Protein AF-A0AAU8U9F0-F1 (afdb_monomer)

Radius of gyration: 18.2 Å; Cα contacts (8 Å, |Δi|>4): 116; chains: 1; bounding box: 50×21×52 Å

Solvent-accessible surface area (backbone atoms only — not comparable to full-atom values): 6348 Å² total; per-residue (Å²): 111,64,64,33,75,39,89,83,61,68,48,74,46,78,51,102,87,51,78,47,81,43,76,70,65,71,43,34,66,59,47,45,33,52,26,40,4,52,57,46,36,51,53,53,51,47,55,56,51,50,49,51,52,53,38,60,60,30,38,78,66,40,57,72,72,56,25,49,53,52,49,52,50,46,51,50,51,51,51,46,56,58,55,16,39,72,44,65,42,54,86,31,75,66,28,46,50,51,50,50,52,46,51,54,54,40,50,56,51,40,55,51,44,70,76,106

Secondary structure (DSSP, 8-state):
--S---TTPPEEEE-SS-EEEESS-S-HHHHHHHHHHHHHHHHHHHHHHHHHHHHHHHTTTS-HHHHHHHHHHHHHHHHHHHHHTTS--TTSHHHHHHHHHHHHHHHHHHHHHHH-

Structure (mmCIF, N/CA/C/O backbone):
data_AF-A0AAU8U9F0-F1
#
_entry.id   AF-A0AAU8U9F0-F1
#
loop_
_atom_site.group_PDB
_atom_site.id
_atom_site.type_symbol
_atom_site.label_atom_id
_atom_site.label_alt_id
_atom_site.label_comp_id
_atom_site.label_asym_id
_atom_site.label_entity_id
_atom_site.label_seq_id
_atom_site.pdbx_PDB_ins_code
_atom_site.Cartn_x
_atom_site.Cartn_y
_atom_site.Cartn_z
_atom_site.occupancy
_atom_site.B_iso_or_equiv
_atom_site.auth_seq_id
_atom_site.auth_comp_id
_atom_site.auth_asym_id
_atom_site.auth_atom_id
_atom_site.pdbx_PDB_model_num
ATOM 1 N N . MET A 1 1 ? 0.142 9.603 -21.918 1.00 59.72 1 MET A N 1
ATOM 2 C CA . MET A 1 1 ? 0.557 8.530 -20.981 1.00 59.72 1 MET A CA 1
ATOM 3 C C . MET A 1 1 ? -0.536 8.255 -19.932 1.00 59.72 1 MET A C 1
ATOM 5 O O . MET A 1 1 ? -0.237 8.027 -18.769 1.00 59.72 1 MET A O 1
ATOM 9 N N . LEU A 1 2 ? -1.819 8.312 -20.323 1.00 63.38 2 LEU A N 1
ATOM 10 C CA . LEU A 1 2 ? -2.944 8.035 -19.414 1.00 63.38 2 LEU A CA 1
ATOM 11 C C . LEU A 1 2 ? -3.087 6.532 -19.152 1.00 63.38 2 LEU A C 1
ATOM 13 O O . LEU A 1 2 ? -3.327 6.120 -18.020 1.00 63.38 2 LEU A O 1
ATOM 17 N N . PHE A 1 3 ? -2.857 5.739 -20.198 1.00 70.81 3 PHE A N 1
ATOM 18 C CA . PHE A 1 3 ? -2.799 4.286 -20.155 1.00 70.81 3 PHE A CA 1
ATOM 19 C C . PHE A 1 3 ? -1.347 3.817 -20.092 1.00 70.81 3 PHE A C 1
ATOM 21 O O . PHE A 1 3 ? -0.459 4.425 -20.703 1.00 70.81 3 PHE A O 1
ATOM 28 N N . GLY A 1 4 ? -1.119 2.766 -19.308 1.00 73.56 4 GLY A N 1
ATOM 29 C CA . GLY A 1 4 ? 0.178 2.118 -19.192 1.00 73.56 4 GLY A CA 1
ATOM 30 C C . GLY A 1 4 ? 0.606 1.466 -20.495 1.00 73.56 4 GLY A C 1
ATOM 31 O O . GLY A 1 4 ? -0.221 1.129 -21.341 1.00 73.56 4 GLY A O 1
ATOM 32 N N . LYS A 1 5 ? 1.915 1.287 -20.654 1.00 74.50 5 LYS A N 1
ATOM 33 C CA . LYS A 1 5 ? 2.468 0.600 -21.824 1.00 74.50 5 LYS A CA 1
ATOM 34 C C . LYS A 1 5 ? 2.420 -0.938 -21.687 1.00 74.50 5 LYS A C 1
ATOM 36 O O . LYS A 1 5 ? 2.790 -1.632 -22.627 1.00 74.50 5 LYS A O 1
ATOM 41 N N . GLY A 1 6 ? 1.925 -1.456 -20.555 1.00 64.75 6 GLY A N 1
ATOM 42 C CA . GLY A 1 6 ? 1.841 -2.886 -20.242 1.00 64.75 6 GLY A CA 1
ATOM 43 C C . GLY A 1 6 ? 3.096 -3.426 -19.546 1.00 64.75 6 GLY A C 1
ATOM 44 O O . GLY A 1 6 ? 4.152 -2.799 -19.569 1.00 64.75 6 GLY A O 1
ATOM 45 N N . PHE A 1 7 ? 2.982 -4.596 -18.908 1.00 63.09 7 PHE A N 1
ATOM 46 C CA . PHE A 1 7 ? 4.123 -5.305 -18.315 1.00 63.09 7 PHE A CA 1
ATOM 47 C C . PHE A 1 7 ? 4.936 -5.987 -19.429 1.00 63.09 7 PHE A C 1
ATOM 49 O O . PHE A 1 7 ? 4.407 -6.848 -20.126 1.00 63.09 7 PHE A O 1
ATOM 56 N N . GLY A 1 8 ? 6.204 -5.600 -19.610 1.00 57.06 8 GLY A N 1
ATOM 57 C CA . GLY A 1 8 ? 7.083 -6.142 -20.665 1.00 57.06 8 GLY A CA 1
ATOM 58 C C . GLY A 1 8 ? 7.673 -5.102 -21.623 1.00 57.06 8 GLY A C 1
ATOM 59 O O . GLY A 1 8 ? 8.335 -5.458 -22.598 1.00 57.06 8 GLY A O 1
ATOM 60 N N . VAL A 1 9 ? 7.455 -3.816 -21.351 1.00 60.16 9 VAL A N 1
ATOM 61 C CA . VAL A 1 9 ? 8.025 -2.711 -22.127 1.00 60.16 9 VAL A CA 1
ATOM 62 C C . VAL A 1 9 ? 9.521 -2.636 -21.862 1.00 60.16 9 VAL A C 1
ATOM 64 O O . VAL A 1 9 ? 9.952 -2.419 -20.733 1.00 60.16 9 VAL A O 1
ATOM 67 N N . ARG A 1 10 ? 10.317 -2.810 -22.917 1.00 60.25 10 ARG A N 1
ATOM 68 C CA . ARG A 1 10 ? 11.773 -2.670 -22.860 1.00 60.25 10 ARG A CA 1
ATOM 69 C C . ARG A 1 10 ? 12.145 -1.227 -23.146 1.00 60.25 10 ARG A C 1
ATOM 71 O O . ARG A 1 10 ? 11.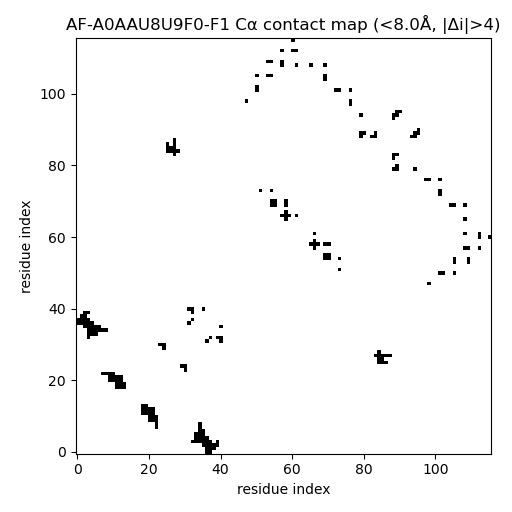658 -0.653 -24.121 1.00 60.25 10 ARG A O 1
ATOM 78 N N . ILE A 1 11 ? 13.003 -0.645 -22.315 1.00 62.31 11 ILE A N 1
ATOM 79 C CA . ILE A 1 11 ? 13.568 0.673 -22.595 1.00 62.31 11 ILE A CA 1
ATOM 80 C C . ILE A 1 11 ? 14.981 0.476 -23.119 1.00 62.31 11 ILE A C 1
ATOM 82 O O . ILE A 1 11 ? 15.846 -0.100 -22.457 1.00 62.31 11 ILE A O 1
ATOM 86 N N . LEU A 1 12 ? 15.175 0.936 -24.350 1.00 64.50 12 LEU A N 1
ATOM 87 C CA . LEU A 1 12 ? 16.464 0.977 -25.017 1.00 64.50 12 LEU A CA 1
ATOM 88 C C . LEU A 1 12 ? 17.145 2.290 -24.643 1.00 64.50 12 LEU A C 1
ATOM 90 O O . LEU A 1 12 ? 16.705 3.363 -25.054 1.00 64.50 12 LEU A O 1
ATOM 94 N N . PHE A 1 13 ? 18.218 2.199 -23.862 1.00 61.34 13 PHE A N 1
ATOM 95 C CA . PHE A 1 13 ? 19.121 3.322 -23.655 1.00 61.34 13 PHE A CA 1
ATOM 96 C C . PHE A 1 13 ? 20.126 3.327 -24.800 1.00 61.34 13 PHE A C 1
ATOM 98 O O . PHE A 1 13 ? 21.005 2.465 -24.873 1.00 61.34 13 PHE A O 1
ATOM 105 N N . ILE A 1 14 ? 19.964 4.279 -25.714 1.00 65.31 14 ILE A N 1
ATOM 106 C CA . ILE A 1 14 ? 20.891 4.501 -26.819 1.00 65.31 14 ILE A CA 1
ATOM 107 C C . ILE A 1 14 ? 21.873 5.582 -26.363 1.00 65.31 14 ILE A C 1
ATOM 109 O O . ILE A 1 14 ? 21.493 6.742 -26.241 1.00 65.31 14 ILE A O 1
ATOM 113 N N . ASN A 1 15 ? 23.115 5.191 -26.081 1.00 68.50 15 ASN A N 1
ATOM 114 C CA . ASN A 1 15 ? 24.239 6.113 -25.923 1.00 68.50 15 ASN A CA 1
ATOM 115 C C . ASN A 1 15 ? 25.145 6.023 -27.154 1.00 68.50 15 ASN A C 1
ATOM 117 O O . ASN A 1 15 ? 25.169 4.989 -27.820 1.00 68.50 15 ASN A O 1
ATOM 121 N N . GLU A 1 16 ? 25.951 7.060 -27.401 1.00 69.31 16 GLU A N 1
ATOM 122 C CA . GLU A 1 16 ? 26.906 7.117 -28.527 1.00 69.31 16 GLU A CA 1
ATOM 123 C C . GLU A 1 16 ? 27.921 5.954 -28.543 1.00 69.31 16 GLU A C 1
ATOM 125 O O . GLU A 1 16 ? 28.514 5.663 -29.575 1.00 69.31 16 GLU A O 1
ATOM 130 N N . ILE A 1 17 ? 28.098 5.262 -27.409 1.00 69.56 17 ILE A N 1
ATOM 131 C CA . ILE A 1 17 ? 29.116 4.219 -27.205 1.00 69.56 17 ILE A CA 1
ATOM 132 C C . ILE A 1 17 ? 28.505 2.805 -27.138 1.00 69.56 17 ILE A C 1
ATOM 134 O O . ILE A 1 17 ? 29.167 1.832 -27.489 1.00 69.56 17 ILE A O 1
ATOM 138 N N . ALA A 1 18 ? 27.256 2.656 -26.677 1.00 56.44 18 ALA A N 1
ATOM 139 C CA . ALA A 1 18 ? 26.600 1.352 -26.553 1.00 56.44 18 ALA A CA 1
ATOM 140 C C . ALA A 1 18 ? 25.078 1.473 -26.397 1.00 56.44 18 ALA A C 1
ATOM 142 O O . ALA A 1 18 ? 24.575 2.366 -25.709 1.00 56.44 18 ALA A O 1
ATOM 143 N N . THR A 1 19 ? 24.350 0.505 -26.955 1.00 64.06 19 THR A N 1
ATOM 144 C CA . THR A 1 19 ? 22.924 0.297 -26.684 1.00 64.06 19 THR A CA 1
ATOM 145 C C . THR A 1 19 ? 22.774 -0.664 -25.508 1.00 64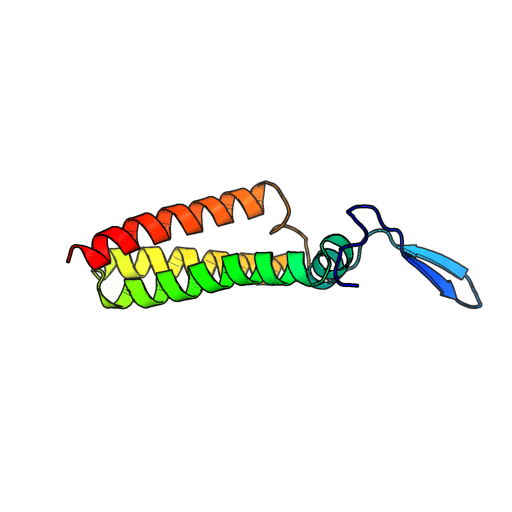.06 19 THR A C 1
ATOM 147 O O . THR A 1 19 ? 23.243 -1.800 -25.574 1.00 64.06 19 THR A O 1
ATOM 150 N N . ARG A 1 20 ? 22.135 -0.230 -24.417 1.00 56.12 20 ARG A N 1
ATOM 151 C CA . ARG A 1 20 ? 21.789 -1.116 -23.295 1.00 56.12 20 ARG A CA 1
ATOM 152 C C . ARG A 1 20 ? 20.279 -1.303 -23.229 1.00 56.12 20 ARG A C 1
ATOM 154 O O . ARG A 1 20 ? 19.533 -0.338 -23.075 1.00 56.12 20 ARG A O 1
ATOM 161 N N . GLU A 1 21 ? 19.838 -2.554 -23.320 1.00 58.03 21 GLU A N 1
ATOM 162 C CA . GLU A 1 21 ? 18.465 -2.938 -22.998 1.00 58.03 21 GLU A CA 1
ATOM 163 C C . GLU A 1 21 ? 18.331 -3.111 -21.486 1.00 58.03 21 GLU A C 1
ATOM 165 O O . GLU A 1 21 ? 18.947 -4.003 -20.901 1.00 58.03 21 GLU A O 1
ATOM 170 N N . MET A 1 22 ? 17.510 -2.277 -20.847 1.00 59.53 22 MET A N 1
ATOM 171 C CA . MET A 1 22 ? 17.097 -2.501 -19.464 1.00 59.53 22 MET A CA 1
ATOM 172 C C . MET A 1 22 ? 15.606 -2.822 -19.430 1.00 59.53 22 MET A C 1
ATOM 174 O O . MET A 1 22 ? 14.758 -2.046 -19.869 1.00 59.53 22 MET A O 1
ATOM 178 N N . VAL A 1 23 ? 15.303 -4.019 -18.926 1.00 55.25 23 VAL A N 1
ATOM 179 C CA . VAL A 1 23 ? 13.935 -4.540 -18.774 1.00 55.25 23 VAL A CA 1
ATOM 180 C C . VAL A 1 23 ? 13.368 -4.221 -17.385 1.00 55.25 23 VAL A C 1
ATOM 182 O O . VAL A 1 23 ? 12.158 -4.246 -17.198 1.00 55.25 23 VAL A O 1
ATOM 185 N N . LYS A 1 24 ? 14.232 -3.910 -16.412 1.00 59.12 24 LYS A N 1
ATOM 186 C CA . LYS A 1 24 ? 13.864 -3.600 -15.027 1.00 59.12 24 LYS A CA 1
ATOM 187 C C . LYS A 1 24 ? 14.508 -2.293 -14.610 1.00 59.12 24 LYS A C 1
ATOM 189 O O . LYS A 1 24 ? 15.701 -2.099 -14.841 1.00 59.12 24 LYS A O 1
ATOM 194 N N . PHE A 1 25 ? 13.720 -1.419 -14.002 1.00 64.62 25 PHE A N 1
ATOM 195 C CA . PHE A 1 25 ? 14.259 -0.237 -13.349 1.00 64.62 25 PHE A CA 1
ATOM 196 C C . PHE A 1 25 ? 14.718 -0.606 -11.941 1.00 64.62 25 PHE A C 1
ATOM 198 O O . PHE A 1 25 ? 14.143 -1.485 -11.305 1.00 64.62 25 PHE A O 1
ATOM 205 N N . GLU A 1 26 ? 15.706 0.113 -11.415 1.00 68.00 26 GLU A N 1
ATOM 206 C CA . GLU A 1 26 ? 16.050 0.017 -9.989 1.00 68.00 26 GLU A CA 1
ATOM 207 C C . GLU A 1 26 ? 14.952 0.621 -9.097 1.00 68.00 26 GLU A C 1
ATOM 209 O O . GLU A 1 26 ? 14.843 0.281 -7.924 1.00 68.00 26 GLU A O 1
ATOM 214 N N . LEU A 1 27 ? 14.110 1.497 -9.663 1.00 76.75 27 LEU A N 1
ATOM 215 C CA . LEU A 1 27 ? 13.038 2.180 -8.950 1.00 76.75 27 LEU A CA 1
ATOM 216 C C . LEU A 1 27 ? 11.672 1.558 -9.273 1.00 76.75 27 LEU A C 1
ATOM 218 O O . LEU A 1 27 ? 11.025 1.896 -10.268 1.00 76.75 27 LEU A O 1
ATOM 222 N N . PHE A 1 28 ? 11.199 0.689 -8.384 1.00 84.06 28 PHE A N 1
ATOM 223 C CA . PHE A 1 28 ? 9.929 -0.033 -8.528 1.00 84.06 28 PHE A CA 1
ATOM 224 C C . PHE A 1 28 ? 8.719 0.870 -8.807 1.00 84.06 28 PHE A C 1
ATOM 226 O O . PHE A 1 28 ? 7.885 0.559 -9.653 1.00 84.06 28 PHE A O 1
ATOM 233 N N . TRP A 1 29 ? 8.611 2.005 -8.113 1.00 83.88 29 TRP A N 1
ATOM 234 C CA . TRP A 1 29 ? 7.474 2.916 -8.277 1.00 83.88 29 TRP A CA 1
ATOM 235 C C . TRP A 1 29 ? 7.420 3.537 -9.672 1.00 83.88 29 TRP A C 1
ATOM 237 O O . TRP A 1 29 ? 6.333 3.739 -10.213 1.00 83.88 29 TRP A O 1
ATOM 247 N N . LEU A 1 30 ? 8.586 3.802 -10.268 1.00 83.62 30 LEU A N 1
ATOM 248 C CA . LEU A 1 30 ? 8.675 4.308 -11.632 1.00 83.62 30 LEU A CA 1
ATOM 249 C C . LEU A 1 30 ? 8.297 3.218 -12.635 1.00 83.62 30 LEU A C 1
ATOM 251 O O . LEU A 1 30 ? 7.532 3.478 -13.560 1.00 83.62 30 LEU A O 1
ATOM 255 N N . GLU A 1 31 ? 8.772 1.992 -12.417 1.00 81.19 31 GLU A N 1
ATOM 256 C CA . GLU A 1 31 ? 8.379 0.838 -13.226 1.00 81.19 31 GLU A CA 1
ATOM 257 C C . GLU A 1 31 ? 6.859 0.621 -13.184 1.00 81.19 31 GLU A C 1
ATOM 259 O O . GLU A 1 31 ? 6.216 0.468 -14.223 1.00 81.19 31 GLU A O 1
ATOM 264 N N . LEU A 1 32 ? 6.258 0.696 -11.996 1.00 84.19 32 LEU A N 1
ATOM 265 C CA . LEU A 1 32 ? 4.818 0.549 -11.804 1.00 84.19 32 LEU A CA 1
ATOM 266 C C . LEU A 1 32 ? 4.036 1.670 -12.504 1.00 84.19 32 LEU A C 1
ATOM 268 O O . LEU A 1 32 ? 3.030 1.397 -13.158 1.00 84.19 32 LEU A O 1
ATOM 272 N N . LEU A 1 33 ? 4.528 2.911 -12.445 1.00 86.75 33 LEU A N 1
ATOM 273 C CA . LEU A 1 33 ? 3.948 4.049 -13.162 1.00 86.75 33 LEU A CA 1
ATOM 274 C C . LEU A 1 33 ? 4.003 3.870 -14.686 1.00 86.75 33 LEU A C 1
ATOM 276 O O . LEU A 1 33 ? 3.024 4.159 -15.371 1.00 86.75 33 LEU A O 1
ATOM 280 N N . VAL A 1 34 ? 5.120 3.388 -15.232 1.00 82.88 34 VAL A N 1
ATOM 281 C CA . VAL A 1 34 ? 5.276 3.164 -16.680 1.00 82.88 34 VAL A CA 1
ATOM 282 C C . VAL A 1 34 ? 4.398 2.002 -17.157 1.00 82.88 34 VAL A C 1
ATOM 284 O O . VAL A 1 34 ? 3.733 2.112 -18.195 1.00 82.88 34 VAL A O 1
ATOM 287 N N . ASN A 1 35 ? 4.350 0.915 -16.383 1.00 83.19 35 ASN A N 1
ATOM 288 C CA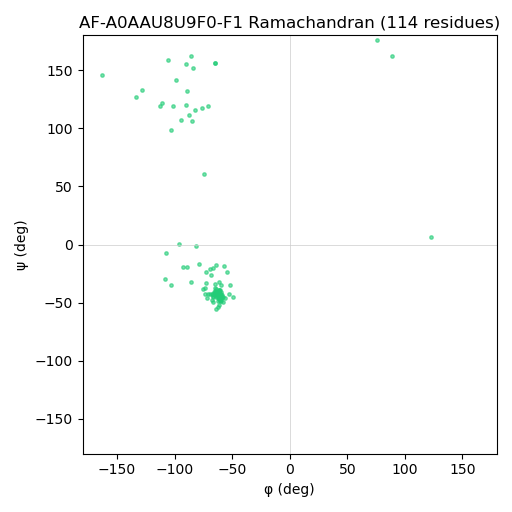 . ASN A 1 35 ? 3.613 -0.298 -16.731 1.00 83.19 35 ASN A CA 1
ATOM 289 C C . ASN A 1 35 ? 2.096 -0.106 -16.622 1.00 83.19 35 ASN A C 1
ATOM 291 O O . ASN A 1 35 ? 1.369 -0.490 -17.538 1.00 83.19 35 ASN A O 1
ATOM 295 N N . MET A 1 36 ? 1.616 0.506 -15.533 1.00 84.44 36 MET A N 1
ATOM 296 C CA . MET A 1 36 ? 0.183 0.713 -15.274 1.00 84.44 36 MET A CA 1
ATOM 297 C C . MET A 1 36 ? -0.355 2.032 -15.848 1.00 84.44 36 MET A C 1
ATOM 299 O O . MET A 1 36 ? -1.562 2.179 -16.047 1.00 84.44 36 MET A O 1
ATOM 303 N N . GLY A 1 37 ? 0.527 2.990 -16.137 1.00 86.94 37 GLY A N 1
ATOM 304 C CA . GLY A 1 37 ? 0.153 4.353 -16.495 1.00 86.94 37 GLY A CA 1
ATOM 305 C C . GLY A 1 37 ? -0.288 5.163 -15.278 1.00 86.94 37 GLY A C 1
ATOM 306 O O . GLY A 1 37 ? -0.403 4.657 -14.160 1.00 86.94 37 GLY A O 1
ATOM 307 N N . ILE A 1 38 ? -0.573 6.444 -15.506 1.00 88.56 38 ILE A N 1
ATOM 308 C CA . ILE A 1 38 ? -0.916 7.389 -14.434 1.00 88.56 38 ILE A CA 1
ATOM 309 C C . ILE A 1 38 ? -2.190 6.955 -13.692 1.00 88.56 38 ILE A C 1
ATOM 311 O O . ILE A 1 38 ? -2.220 6.978 -12.465 1.00 88.56 38 ILE A O 1
ATOM 315 N N . LEU A 1 39 ? -3.228 6.511 -14.410 1.00 88.25 39 LEU A N 1
ATOM 316 C CA . LEU A 1 39 ? -4.503 6.118 -13.794 1.00 88.25 39 LEU A CA 1
ATOM 317 C C . LEU A 1 39 ? -4.374 4.868 -12.915 1.00 88.25 39 LEU A C 1
ATOM 319 O O . LEU A 1 39 ? -4.898 4.838 -11.798 1.00 88.25 39 LEU A O 1
ATOM 323 N N . GLY A 1 40 ? -3.660 3.848 -13.397 1.00 87.31 40 GLY A N 1
ATOM 324 C CA . GLY A 1 40 ? -3.427 2.624 -12.634 1.00 87.31 40 GLY A CA 1
ATOM 325 C C . GLY A 1 40 ? -2.555 2.883 -11.406 1.00 87.31 40 GLY A C 1
ATOM 326 O O . GLY A 1 40 ? -2.900 2.453 -10.307 1.00 87.31 40 GLY A O 1
ATOM 327 N N . PHE A 1 41 ? -1.498 3.683 -11.565 1.00 89.94 41 PHE A N 1
ATOM 328 C CA . PHE A 1 41 ? -0.638 4.097 -10.460 1.00 89.94 41 PHE A CA 1
ATOM 329 C C . PHE A 1 41 ? -1.406 4.866 -9.377 1.00 89.94 41 PHE A C 1
ATOM 331 O O . PHE A 1 41 ? -1.319 4.521 -8.200 1.00 89.94 41 PHE A O 1
ATOM 338 N N . ILE A 1 42 ? -2.212 5.864 -9.760 1.00 92.50 42 ILE A N 1
ATOM 339 C CA . ILE A 1 42 ? -3.035 6.633 -8.813 1.00 92.50 42 ILE A CA 1
ATOM 340 C C . ILE A 1 42 ? -4.020 5.716 -8.087 1.00 92.50 42 ILE A C 1
ATOM 342 O O . ILE A 1 42 ? -4.156 5.814 -6.870 1.00 92.50 42 ILE A O 1
ATOM 346 N N . SER A 1 43 ? -4.678 4.803 -8.805 1.00 91.69 43 SER A N 1
ATOM 347 C CA . SER A 1 43 ? -5.624 3.853 -8.206 1.00 91.69 43 SER A CA 1
ATOM 348 C C . SER A 1 43 ? -4.938 2.944 -7.183 1.00 91.69 43 SER A C 1
ATOM 350 O O . SER A 1 43 ? -5.467 2.705 -6.098 1.00 91.69 43 SER A O 1
ATOM 352 N N . TYR A 1 44 ? -3.729 2.482 -7.497 1.00 90.62 44 TYR A N 1
ATOM 353 C CA . TYR A 1 44 ? -2.932 1.639 -6.617 1.00 90.62 44 TYR A CA 1
ATOM 354 C C . TYR A 1 44 ? -2.486 2.377 -5.347 1.00 90.62 44 TYR A C 1
ATOM 356 O O . TYR A 1 44 ? -2.722 1.911 -4.229 1.00 90.62 44 TYR A O 1
ATOM 364 N N . VAL A 1 45 ? -1.924 3.579 -5.501 1.00 92.25 45 VAL A N 1
ATOM 365 C CA . VAL A 1 45 ? -1.538 4.440 -4.374 1.00 92.25 45 VAL A CA 1
ATOM 366 C C . VAL A 1 45 ? -2.759 4.815 -3.531 1.00 92.25 45 VAL A C 1
ATOM 368 O O . VAL A 1 45 ? -2.689 4.800 -2.302 1.00 92.25 45 VAL A O 1
ATOM 371 N N . TYR A 1 46 ? -3.906 5.076 -4.161 1.00 94.38 46 TYR A N 1
ATOM 372 C CA . TYR A 1 46 ? -5.158 5.364 -3.466 1.00 94.38 46 TYR A CA 1
ATOM 373 C C . TYR A 1 46 ? -5.591 4.212 -2.553 1.00 94.38 46 TYR A C 1
ATOM 375 O O . TYR A 1 46 ? -5.986 4.464 -1.416 1.00 94.38 46 TYR A O 1
ATOM 383 N N . ILE A 1 47 ? -5.481 2.955 -2.996 1.00 92.62 47 ILE A N 1
ATOM 384 C CA . ILE A 1 47 ? -5.807 1.791 -2.158 1.00 92.62 47 ILE A CA 1
ATOM 385 C C . ILE A 1 47 ? -4.919 1.763 -0.909 1.00 92.62 47 ILE A C 1
ATOM 387 O O . ILE A 1 47 ? -5.427 1.586 0.201 1.00 92.62 47 ILE A O 1
ATOM 391 N N . ILE A 1 48 ? -3.612 1.975 -1.062 1.00 93.19 48 ILE A N 1
ATOM 392 C CA . ILE A 1 48 ? -2.661 1.988 0.059 1.00 93.19 48 ILE A CA 1
ATOM 393 C C . ILE A 1 48 ? -3.013 3.117 1.033 1.00 93.19 48 ILE A C 1
ATOM 395 O O . ILE A 1 48 ? -3.245 2.871 2.218 1.00 93.19 48 ILE A O 1
ATOM 399 N N . LEU A 1 49 ? -3.131 4.348 0.528 1.00 94.81 49 LEU A N 1
ATOM 400 C CA . LEU A 1 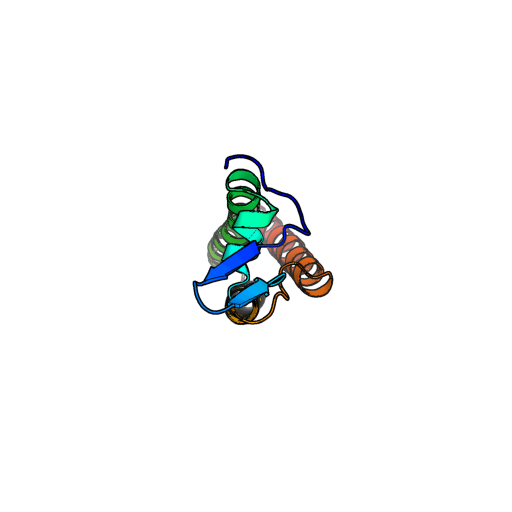49 ? -3.421 5.528 1.342 1.00 94.81 49 LEU A CA 1
ATOM 401 C C . LEU A 1 49 ? -4.773 5.421 2.051 1.00 94.81 49 LEU A C 1
ATOM 403 O O . LEU A 1 49 ? -4.864 5.709 3.243 1.00 94.81 49 LEU A O 1
ATOM 407 N N . LYS A 1 50 ? -5.821 4.958 1.361 1.00 94.12 50 LYS A N 1
ATOM 408 C CA . LYS A 1 50 ? -7.153 4.772 1.949 1.00 94.12 50 LYS A CA 1
ATOM 409 C C . LYS A 1 50 ? -7.094 3.860 3.171 1.00 94.12 50 LYS A C 1
ATOM 411 O O . LYS A 1 50 ? -7.671 4.199 4.203 1.00 94.12 50 LYS A O 1
ATOM 416 N N . ASN A 1 51 ? -6.389 2.734 3.076 1.00 92.75 51 ASN A N 1
ATOM 417 C CA . ASN A 1 51 ? -6.232 1.816 4.201 1.00 92.75 51 ASN A CA 1
ATOM 418 C C . ASN A 1 51 ? -5.478 2.471 5.363 1.00 92.75 51 ASN A C 1
ATOM 420 O O . ASN A 1 51 ? -5.938 2.387 6.500 1.00 92.75 51 ASN A O 1
ATOM 424 N N . LEU A 1 52 ? -4.391 3.199 5.087 1.00 93.81 52 LEU A N 1
ATOM 425 C CA . LEU A 1 52 ? -3.647 3.937 6.114 1.00 93.81 52 LEU A CA 1
ATOM 426 C C . LEU A 1 52 ? -4.543 4.944 6.855 1.00 93.81 52 LEU A C 1
ATOM 428 O O . LEU A 1 52 ? -4.598 4.934 8.086 1.00 93.81 52 LEU A O 1
ATOM 432 N N . PHE A 1 53 ? -5.299 5.771 6.127 1.00 94.00 53 PHE A N 1
ATOM 433 C CA . PHE A 1 53 ? -6.176 6.781 6.727 1.00 94.00 53 PHE A CA 1
ATOM 434 C C . PHE A 1 53 ? -7.338 6.171 7.514 1.00 94.00 53 PHE A C 1
ATOM 436 O O . PHE A 1 53 ? -7.613 6.601 8.637 1.00 94.00 53 PHE A O 1
ATOM 443 N N . VAL A 1 54 ? -8.021 5.165 6.959 1.00 92.81 54 VAL A N 1
ATOM 444 C CA . VAL A 1 54 ? -9.144 4.496 7.636 1.00 92.81 54 VAL A CA 1
ATOM 445 C C . VAL A 1 54 ? -8.661 3.772 8.892 1.00 92.81 54 VAL A C 1
ATOM 447 O O . VAL A 1 54 ? -9.284 3.901 9.948 1.00 92.81 54 VAL A O 1
ATOM 450 N N . GLY A 1 55 ? -7.528 3.071 8.818 1.00 91.56 55 GLY A N 1
ATOM 451 C CA . GLY A 1 55 ? -6.940 2.389 9.965 1.00 91.56 55 GLY A CA 1
ATOM 452 C C . GLY A 1 55 ? -6.545 3.363 11.078 1.00 91.56 55 GLY A C 1
ATOM 453 O O . GLY A 1 55 ? -6.976 3.194 12.218 1.00 91.56 55 GLY A O 1
ATOM 454 N N . LEU A 1 56 ? -5.830 4.446 10.749 1.00 92.69 56 LEU A N 1
ATOM 455 C CA . LEU A 1 56 ? -5.453 5.479 11.724 1.00 92.69 56 LEU A CA 1
ATOM 456 C C . LEU A 1 56 ? -6.668 6.174 12.354 1.00 92.69 56 LEU A C 1
ATOM 458 O O . LEU A 1 56 ? -6.664 6.442 13.556 1.00 92.69 56 LEU A O 1
ATOM 462 N N . LYS A 1 57 ? -7.721 6.447 11.572 1.00 91.44 57 LYS A N 1
ATOM 463 C CA . LYS A 1 57 ? -8.966 7.038 12.087 1.00 91.44 57 LYS A CA 1
ATOM 464 C C . LYS A 1 57 ? -9.677 6.091 13.057 1.00 91.44 57 LYS A C 1
ATOM 466 O O . LYS A 1 57 ? -10.163 6.546 14.091 1.00 91.44 57 LYS A O 1
ATOM 471 N N . SER A 1 58 ? -9.696 4.794 12.750 1.00 88.62 58 SER A N 1
ATOM 472 C CA . SER A 1 58 ? -10.320 3.762 13.591 1.00 88.62 58 SER A CA 1
ATOM 473 C C . SER A 1 58 ? -9.610 3.622 14.938 1.00 88.62 58 SER A C 1
ATOM 475 O O . SER A 1 58 ? -10.267 3.498 15.966 1.00 88.62 58 SER A O 1
ATOM 477 N N . CYS A 1 59 ? -8.278 3.749 14.971 1.00 90.44 59 CYS A N 1
ATOM 478 C CA . CYS A 1 59 ? -7.486 3.653 16.203 1.00 90.44 59 CYS A CA 1
ATOM 479 C C . CYS A 1 59 ? -7.922 4.608 17.326 1.00 90.44 59 CYS A C 1
ATOM 481 O O . CYS A 1 59 ? -7.637 4.319 18.482 1.00 90.44 59 CYS A O 1
ATOM 483 N N . ARG A 1 60 ? -8.589 5.732 17.020 1.00 88.38 60 ARG A N 1
ATOM 484 C CA . ARG A 1 60 ? -9.066 6.684 18.043 1.00 88.38 60 ARG A CA 1
ATOM 485 C C . ARG A 1 60 ? -10.259 6.173 18.854 1.00 88.38 60 ARG A C 1
ATOM 487 O O . ARG A 1 60 ? -10.485 6.674 19.946 1.00 88.38 60 ARG A O 1
ATOM 494 N N . LYS A 1 61 ? -11.027 5.229 18.307 1.00 88.25 61 LYS A N 1
ATOM 495 C CA . LYS A 1 61 ? -12.246 4.676 18.920 1.00 88.25 61 LYS A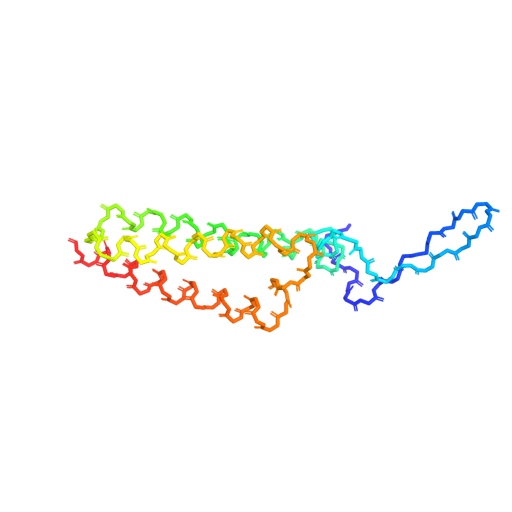 CA 1
ATOM 496 C C . LYS A 1 61 ? -12.066 3.245 19.437 1.00 88.25 61 LYS A C 1
ATOM 498 O O . LYS A 1 61 ? -12.970 2.695 20.048 1.00 88.25 61 LYS A O 1
ATOM 503 N N . LEU A 1 62 ? -10.921 2.629 19.154 1.00 89.94 62 LEU A N 1
ATOM 504 C CA . LEU A 1 62 ? -10.62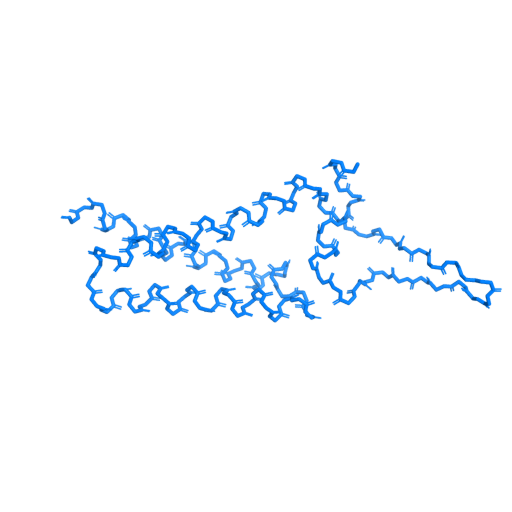0 1.253 19.533 1.00 89.94 62 LEU A CA 1
ATOM 505 C C . LEU A 1 62 ? -9.951 1.188 20.908 1.00 89.94 62 LEU A C 1
ATOM 507 O O . LEU A 1 62 ? -9.250 2.112 21.323 1.00 89.94 62 LEU A O 1
ATOM 511 N N . ASN A 1 63 ? -10.095 0.043 21.574 1.00 91.56 63 ASN A N 1
ATOM 512 C CA . ASN A 1 63 ? -9.361 -0.240 22.806 1.00 91.56 63 ASN A CA 1
ATOM 513 C C . ASN A 1 63 ? -7.850 -0.322 22.535 1.00 91.56 63 ASN A C 1
ATOM 515 O O . ASN A 1 63 ? -7.426 -0.659 21.428 1.00 91.56 63 ASN A O 1
ATOM 519 N N . LEU A 1 64 ? -7.023 -0.095 23.564 1.00 91.94 64 LEU A N 1
ATOM 520 C CA . LEU A 1 64 ? -5.558 -0.031 23.436 1.00 91.94 64 LEU A CA 1
ATOM 521 C C . LEU A 1 64 ? -4.965 -1.224 22.666 1.00 91.94 64 LEU A C 1
ATOM 523 O O . LEU A 1 64 ? -4.153 -1.036 21.765 1.00 91.94 64 LEU A O 1
ATOM 527 N N . ARG A 1 65 ? -5.405 -2.451 22.974 1.00 91.50 65 ARG A N 1
ATOM 528 C CA . ARG A 1 65 ? -4.918 -3.678 22.320 1.00 91.50 65 ARG A CA 1
ATOM 529 C C . ARG A 1 65 ? -5.225 -3.710 20.819 1.00 91.50 65 ARG A C 1
ATOM 531 O O . ARG A 1 65 ? -4.375 -4.097 20.022 1.00 91.50 65 ARG A O 1
ATOM 538 N N . GLU A 1 66 ? -6.424 -3.290 20.437 1.00 91.81 66 GLU A N 1
ATOM 539 C CA . GLU A 1 66 ? -6.888 -3.278 19.045 1.00 91.81 66 GLU A CA 1
ATOM 540 C C . GLU A 1 66 ? -6.213 -2.160 18.252 1.00 91.81 66 GLU A C 1
ATOM 542 O O . GLU A 1 66 ? -5.727 -2.386 17.146 1.00 91.81 66 GLU A O 1
ATOM 547 N N . ALA A 1 67 ? -6.099 -0.972 18.852 1.00 92.06 67 ALA A N 1
ATOM 548 C CA . ALA A 1 67 ? -5.372 0.146 18.270 1.00 92.06 67 ALA A CA 1
ATOM 549 C C . ALA A 1 67 ? -3.894 -0.205 18.030 1.00 92.06 67 ALA A C 1
ATOM 551 O O . ALA A 1 67 ? -3.349 0.138 16.981 1.00 92.06 67 ALA A O 1
ATOM 552 N N . THR A 1 68 ? -3.245 -0.918 18.958 1.00 94.25 68 THR A N 1
ATOM 553 C CA . THR A 1 68 ? -1.870 -1.410 18.774 1.00 94.25 68 THR A CA 1
ATOM 554 C C . THR A 1 68 ? -1.782 -2.385 17.606 1.00 94.25 68 THR A C 1
ATOM 556 O O . THR A 1 68 ? -0.924 -2.210 16.748 1.00 94.25 68 THR A O 1
ATOM 559 N N . HIS A 1 69 ? -2.703 -3.347 17.505 1.00 93.12 69 HIS A N 1
ATOM 560 C CA . HIS A 1 69 ? -2.727 -4.301 16.394 1.00 93.12 69 HIS A CA 1
ATOM 561 C C . HIS A 1 69 ? -2.878 -3.608 15.028 1.00 93.12 69 HIS A C 1
ATOM 563 O O . HIS A 1 69 ? -2.121 -3.882 14.095 1.00 93.12 69 HIS A O 1
ATOM 569 N N . VAL A 1 70 ? -3.814 -2.657 14.911 1.00 93.31 70 VAL A N 1
ATOM 570 C CA . VAL A 1 70 ? -4.009 -1.874 13.679 1.00 93.31 70 VAL A CA 1
ATOM 571 C C . VAL A 1 70 ? -2.759 -1.055 13.340 1.00 93.31 70 VAL A C 1
ATOM 573 O O . VAL A 1 70 ? -2.329 -1.049 12.186 1.00 93.31 70 VAL A O 1
ATOM 576 N N . LYS A 1 71 ? -2.130 -0.410 14.332 1.00 93.81 71 LYS A N 1
ATOM 577 C CA . LYS A 1 71 ? -0.873 0.332 14.135 1.00 93.81 71 LYS A CA 1
ATOM 578 C C . LYS A 1 71 ? 0.257 -0.575 13.645 1.00 93.81 71 LYS A C 1
ATOM 580 O O . LYS A 1 71 ? 0.949 -0.190 12.709 1.00 93.81 71 LYS A O 1
ATOM 585 N N . SER A 1 72 ? 0.423 -1.770 14.213 1.00 94.62 72 SER A N 1
ATOM 586 C CA . SER A 1 72 ? 1.455 -2.727 13.788 1.00 94.62 72 SER A CA 1
ATOM 587 C C . SER A 1 72 ? 1.301 -3.124 12.319 1.00 94.62 72 SER A C 1
ATOM 589 O O . SER A 1 72 ? 2.275 -3.098 11.570 1.00 94.62 72 SER A O 1
ATOM 591 N N . ILE A 1 73 ? 0.073 -3.414 11.879 1.00 94.62 73 ILE A N 1
ATOM 592 C CA . ILE A 1 73 ? -0.219 -3.766 10.481 1.00 94.62 73 ILE A CA 1
ATOM 593 C C . ILE A 1 73 ? 0.060 -2.589 9.532 1.00 94.62 73 ILE A C 1
ATOM 595 O O . ILE A 1 73 ? 0.641 -2.777 8.460 1.00 94.62 73 ILE A O 1
ATOM 599 N N . ILE A 1 74 ? -0.311 -1.371 9.937 1.00 94.19 74 ILE A N 1
ATOM 600 C CA . ILE A 1 74 ? -0.035 -0.135 9.192 1.00 94.19 74 ILE A CA 1
ATOM 601 C C . ILE A 1 74 ? 1.471 0.104 9.045 1.00 94.19 74 ILE A C 1
ATOM 603 O O . ILE A 1 74 ? 1.940 0.393 7.946 1.00 94.19 74 ILE A O 1
ATOM 607 N N . ILE A 1 75 ? 2.232 -0.052 10.129 1.00 94.94 75 ILE A N 1
ATOM 608 C CA . ILE A 1 75 ? 3.693 0.086 10.114 1.00 94.94 75 ILE A CA 1
ATOM 609 C C . ILE A 1 75 ? 4.309 -0.963 9.187 1.00 94.94 75 ILE A C 1
ATOM 611 O O . ILE A 1 75 ? 5.177 -0.628 8.386 1.00 94.94 75 ILE A O 1
ATOM 615 N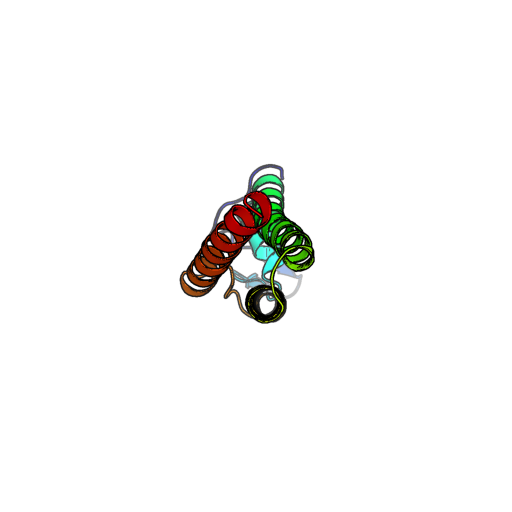 N . GLY A 1 76 ? 3.820 -2.206 9.224 1.00 93.62 76 GLY A N 1
ATOM 616 C CA . GLY A 1 76 ? 4.258 -3.244 8.294 1.00 93.62 76 GLY A CA 1
ATOM 617 C C . GLY A 1 76 ? 3.971 -2.890 6.831 1.00 93.62 76 GLY A C 1
ATOM 618 O O . GLY A 1 76 ? 4.838 -3.085 5.986 1.00 93.62 76 GLY A O 1
ATOM 619 N N . LEU A 1 77 ? 2.816 -2.281 6.521 1.00 93.88 77 LEU A N 1
ATOM 620 C CA . LEU A 1 77 ? 2.506 -1.810 5.163 1.00 93.88 77 LEU A CA 1
ATOM 621 C C . LEU A 1 77 ? 3.451 -0.686 4.719 1.00 93.88 77 LEU A C 1
ATOM 623 O O . LEU A 1 77 ? 3.922 -0.702 3.582 1.00 93.88 77 LEU A O 1
ATOM 627 N N . LEU A 1 78 ? 3.756 0.264 5.608 1.00 93.50 78 LEU A N 1
ATOM 628 C CA . LEU A 1 78 ? 4.716 1.336 5.334 1.00 93.50 78 LEU A CA 1
ATOM 629 C C . LEU A 1 78 ? 6.114 0.776 5.063 1.00 93.50 78 LEU A C 1
ATOM 631 O O . LEU A 1 78 ? 6.732 1.139 4.064 1.00 93.50 78 LEU A O 1
ATOM 635 N N . MET A 1 79 ? 6.583 -0.155 5.897 1.00 93.00 79 MET A N 1
ATOM 636 C CA . MET A 1 79 ? 7.870 -0.821 5.688 1.00 93.00 79 MET A CA 1
ATOM 637 C C . MET A 1 79 ? 7.896 -1.594 4.369 1.00 93.00 79 MET A C 1
ATOM 639 O O . MET A 1 79 ? 8.878 -1.508 3.634 1.00 93.00 79 MET A O 1
ATOM 643 N N . LEU A 1 80 ? 6.804 -2.282 4.017 1.00 91.06 80 LEU A N 1
ATOM 644 C CA . LEU A 1 80 ? 6.710 -2.997 2.747 1.00 91.06 80 LEU A CA 1
ATOM 645 C C . LEU A 1 80 ? 6.772 -2.029 1.560 1.00 91.06 80 LEU A C 1
ATOM 647 O O . LEU A 1 80 ? 7.450 -2.335 0.587 1.00 91.06 80 LEU A O 1
ATOM 651 N N . CYS A 1 81 ? 6.161 -0.843 1.649 1.00 90.06 81 CYS A N 1
ATOM 652 C CA . CYS A 1 81 ? 6.279 0.202 0.625 1.00 90.06 81 CYS A CA 1
ATOM 653 C C . CYS A 1 81 ? 7.720 0.726 0.485 1.00 90.06 81 CYS A C 1
ATOM 655 O O . CYS A 1 81 ? 8.203 0.893 -0.634 1.00 90.06 81 CYS A O 1
ATOM 657 N N . ILE A 1 82 ? 8.415 0.953 1.606 1.00 89.44 82 ILE A N 1
ATOM 658 C CA . ILE A 1 82 ? 9.803 1.442 1.620 1.00 89.44 82 ILE A CA 1
ATOM 659 C C . ILE A 1 82 ? 10.734 0.410 0.983 1.00 89.44 82 ILE A C 1
ATOM 661 O O . ILE A 1 82 ? 11.403 0.723 0.000 1.00 89.44 82 ILE A O 1
ATOM 665 N N . ILE A 1 83 ? 10.719 -0.831 1.483 1.00 88.25 83 ILE A N 1
ATOM 666 C CA . ILE A 1 83 ? 11.542 -1.933 0.959 1.00 88.25 83 ILE A CA 1
ATOM 667 C C . ILE A 1 83 ? 11.201 -2.193 -0.510 1.00 88.25 83 ILE A C 1
ATOM 669 O O . ILE A 1 83 ? 12.090 -2.481 -1.316 1.00 88.25 83 ILE A O 1
ATOM 673 N N . SER A 1 84 ? 9.926 -2.015 -0.878 1.00 86.69 84 SER A N 1
ATOM 674 C CA . SER A 1 84 ? 9.493 -2.212 -2.255 1.00 86.69 84 SER A CA 1
ATOM 675 C C . SER A 1 84 ? 10.104 -1.238 -3.247 1.00 86.69 84 SER A C 1
ATOM 677 O O . SER A 1 84 ? 10.111 -1.532 -4.432 1.00 86.69 84 SER A O 1
ATOM 679 N N . SER A 1 85 ? 10.660 -0.119 -2.780 1.00 82.38 85 SER A N 1
ATOM 680 C CA . SER A 1 85 ? 11.318 0.863 -3.643 1.00 82.38 85 SER A CA 1
ATOM 681 C C . SER A 1 85 ? 12.613 0.329 -4.258 1.00 82.38 85 SER A C 1
ATOM 683 O O . SER A 1 85 ? 12.982 0.791 -5.331 1.00 82.38 85 SER A O 1
ATOM 685 N N . VAL A 1 86 ? 13.260 -0.639 -3.592 1.00 79.31 86 VAL A N 1
ATOM 686 C CA . VAL A 1 86 ? 14.520 -1.274 -4.020 1.00 79.31 86 VAL A CA 1
ATOM 687 C C . VAL A 1 86 ? 14.279 -2.668 -4.608 1.00 79.31 86 VAL A C 1
ATOM 689 O O . VAL A 1 86 ? 14.956 -3.070 -5.5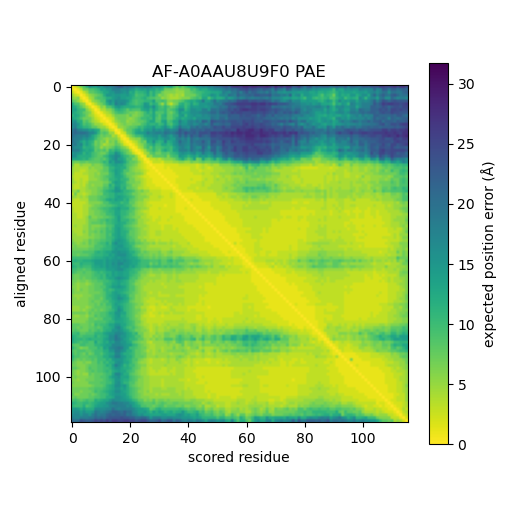44 1.00 79.31 86 VAL A O 1
ATOM 692 N N . ASN A 1 87 ? 13.303 -3.414 -4.081 1.00 78.06 87 ASN A N 1
ATOM 693 C CA . ASN A 1 87 ? 12.962 -4.760 -4.550 1.00 78.06 87 ASN A CA 1
ATOM 694 C C . ASN A 1 87 ? 11.448 -4.893 -4.713 1.00 78.06 87 ASN A C 1
ATOM 696 O O . ASN A 1 87 ? 10.753 -4.680 -3.733 1.00 78.06 87 ASN A O 1
ATOM 700 N N . PRO A 1 88 ? 10.898 -5.318 -5.862 1.00 78.38 88 PRO A N 1
ATOM 701 C CA . PRO A 1 88 ? 9.472 -5.181 -6.182 1.00 78.38 88 PRO A CA 1
ATOM 702 C C . PRO A 1 88 ? 8.545 -6.166 -5.430 1.00 78.38 88 PRO A C 1
ATOM 704 O O . PRO A 1 88 ? 7.838 -6.962 -6.041 1.00 78.38 88 PRO A O 1
ATOM 707 N N . PHE A 1 89 ? 8.510 -6.137 -4.095 1.00 81.88 89 PHE A N 1
ATOM 708 C CA . PHE A 1 89 ? 7.692 -7.046 -3.286 1.00 81.88 89 PHE A CA 1
ATOM 709 C C . PHE A 1 89 ? 6.200 -6.705 -3.330 1.00 81.88 89 PHE A C 1
ATOM 711 O O . PHE A 1 89 ? 5.379 -7.618 -3.372 1.00 81.88 89 PHE A O 1
ATOM 718 N N . LEU A 1 90 ? 5.842 -5.416 -3.349 1.00 81.62 90 LEU A N 1
ATOM 719 C CA . LEU A 1 90 ? 4.455 -4.929 -3.268 1.00 81.62 90 LEU A CA 1
ATOM 720 C C . LEU A 1 90 ? 3.567 -5.407 -4.437 1.00 81.62 90 LEU A C 1
ATOM 722 O O . LEU A 1 90 ? 2.372 -5.621 -4.248 1.00 81.62 90 LEU A O 1
ATOM 726 N N . ASN A 1 91 ? 4.144 -5.576 -5.635 1.00 81.62 91 ASN A N 1
ATOM 727 C CA . ASN A 1 91 ? 3.441 -6.059 -6.835 1.00 81.62 91 ASN A CA 1
ATOM 728 C C . ASN A 1 91 ? 3.604 -7.573 -7.068 1.00 81.62 91 ASN A C 1
ATOM 730 O O . ASN A 1 91 ? 3.071 -8.113 -8.033 1.00 81.62 91 ASN A O 1
ATOM 734 N N . ASN A 1 92 ? 4.331 -8.267 -6.190 1.00 83.88 92 ASN A N 1
ATOM 735 C CA . ASN A 1 92 ? 4.423 -9.724 -6.204 1.00 83.88 92 ASN A CA 1
ATOM 736 C C . ASN A 1 92 ? 3.258 -10.348 -5.413 1.00 83.88 92 ASN A C 1
ATOM 738 O O . ASN A 1 92 ? 2.662 -9.678 -4.563 1.00 83.88 92 ASN A O 1
ATOM 742 N N . PRO A 1 93 ? 2.968 -11.652 -5.605 1.00 86.62 93 PRO A N 1
ATOM 743 C CA . PRO A 1 93 ? 1.897 -12.345 -4.882 1.00 86.62 93 PRO A CA 1
ATOM 744 C C . PRO A 1 93 ? 1.966 -12.176 -3.357 1.00 86.62 93 PRO A C 1
ATOM 746 O O . PRO A 1 93 ? 0.937 -12.051 -2.699 1.00 86.62 93 PRO A O 1
ATOM 749 N N . ILE A 1 94 ? 3.178 -12.106 -2.797 1.00 85.94 94 ILE A N 1
ATOM 750 C CA . ILE A 1 94 ? 3.412 -11.904 -1.360 1.00 85.94 94 ILE A CA 1
ATOM 751 C C . ILE A 1 94 ? 2.966 -10.504 -0.912 1.00 85.94 94 ILE A C 1
ATOM 753 O O . ILE A 1 94 ? 2.253 -10.380 0.083 1.00 85.94 94 ILE A O 1
ATOM 757 N N . GLY A 1 95 ? 3.349 -9.450 -1.641 1.00 89.06 95 GLY A N 1
ATOM 758 C CA . GLY A 1 95 ? 2.950 -8.080 -1.313 1.00 89.06 95 GLY A CA 1
ATOM 759 C C . GLY A 1 95 ? 1.447 -7.867 -1.457 1.00 89.06 95 GLY A C 1
ATOM 760 O O . GLY A 1 95 ? 0.828 -7.272 -0.576 1.00 89.06 95 GLY A O 1
ATOM 761 N N . LEU A 1 96 ? 0.843 -8.434 -2.507 1.00 90.19 96 LEU A N 1
ATOM 762 C CA . LEU A 1 96 ? -0.609 -8.428 -2.689 1.00 90.19 96 LEU A CA 1
ATOM 763 C C . LEU A 1 96 ? -1.324 -9.185 -1.561 1.00 90.19 96 LEU A C 1
ATOM 765 O O . LEU A 1 96 ? -2.307 -8.683 -1.020 1.00 90.19 96 LEU A O 1
ATOM 769 N N . GLY A 1 97 ? -0.803 -10.344 -1.147 1.00 92.25 97 GLY A N 1
ATOM 770 C CA . GLY A 1 97 ? -1.325 -11.095 -0.005 1.00 92.25 97 GLY A CA 1
ATOM 771 C C . GLY A 1 97 ? -1.288 -10.286 1.293 1.00 92.25 97 GLY A C 1
ATOM 772 O O . GLY A 1 97 ? -2.289 -10.212 2.007 1.00 92.25 97 GLY A O 1
ATOM 773 N N . TYR A 1 98 ? -0.174 -9.602 1.570 1.00 92.62 98 TYR A N 1
ATOM 774 C CA . TYR A 1 98 ? -0.074 -8.717 2.731 1.00 92.62 98 TYR A CA 1
ATOM 775 C C . TYR A 1 98 ? -1.069 -7.551 2.651 1.00 92.62 98 TYR A C 1
ATOM 777 O O . TYR A 1 98 ? -1.729 -7.225 3.636 1.00 92.62 98 TYR A O 1
ATOM 785 N N . LEU A 1 99 ? -1.242 -6.954 1.469 1.00 92.81 99 LEU A N 1
ATOM 786 C CA . LEU A 1 99 ? -2.196 -5.869 1.252 1.00 92.81 99 LEU A CA 1
ATOM 787 C C . LEU A 1 99 ? -3.638 -6.326 1.537 1.00 92.81 99 LEU A C 1
ATOM 789 O O . LEU A 1 99 ? -4.383 -5.612 2.210 1.00 92.81 99 LEU A O 1
ATOM 793 N N . VAL A 1 100 ? -4.011 -7.545 1.131 1.00 94.00 100 VAL A N 1
ATOM 794 C CA . VAL A 1 100 ? -5.311 -8.151 1.475 1.00 94.00 100 VAL A CA 1
ATOM 795 C C . VAL A 1 100 ? -5.467 -8.330 2.987 1.00 94.00 100 VAL A C 1
ATOM 797 O O . VAL A 1 100 ? -6.522 -7.996 3.526 1.00 94.00 100 VAL A O 1
ATOM 800 N N . ILE A 1 101 ? -4.434 -8.802 3.694 1.00 93.88 101 ILE A N 1
ATOM 801 C CA . ILE A 1 101 ? -4.457 -8.934 5.164 1.00 93.88 101 ILE A CA 1
ATOM 802 C C . ILE A 1 101 ? -4.675 -7.572 5.832 1.00 93.88 101 ILE A C 1
ATOM 804 O O . ILE A 1 101 ? -5.479 -7.459 6.760 1.00 93.88 101 ILE A O 1
ATOM 808 N N . VAL A 1 102 ? -4.003 -6.524 5.349 1.00 94.19 102 VAL A N 1
ATOM 809 C CA . VAL A 1 102 ? -4.193 -5.158 5.855 1.00 94.19 102 VAL A CA 1
ATOM 810 C C . VAL A 1 102 ? -5.638 -4.707 5.645 1.00 94.19 102 VAL A C 1
ATOM 812 O O . VAL A 1 102 ? -6.279 -4.240 6.587 1.00 94.19 102 VAL A O 1
ATOM 815 N N . MET A 1 103 ? -6.171 -4.884 4.434 1.00 93.88 103 MET A N 1
ATOM 816 C CA . MET A 1 103 ? -7.535 -4.482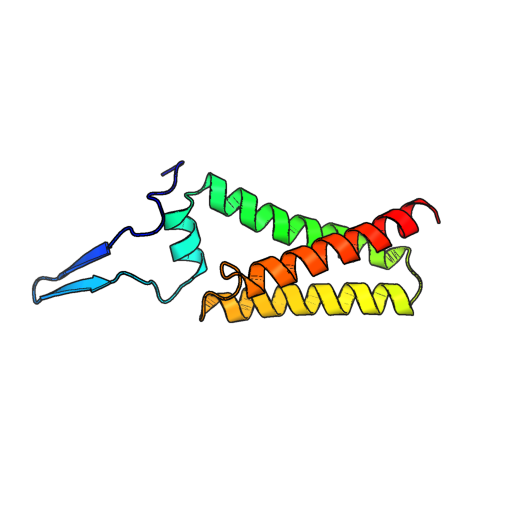 4.085 1.00 93.88 103 MET A CA 1
ATOM 817 C C . MET A 1 103 ? -8.584 -5.194 4.938 1.00 93.88 103 MET A C 1
ATOM 819 O O . MET A 1 103 ? -9.482 -4.549 5.479 1.00 93.88 103 MET A O 1
ATOM 823 N N . THR A 1 104 ? -8.479 -6.516 5.080 1.00 94.31 104 THR A N 1
ATOM 824 C CA . THR A 1 104 ? -9.446 -7.309 5.852 1.00 94.31 104 THR A CA 1
ATOM 825 C C . THR A 1 104 ? -9.369 -6.985 7.339 1.00 94.31 104 THR A C 1
ATOM 827 O O . THR A 1 104 ? -10.410 -6.773 7.964 1.00 94.31 104 THR A O 1
ATOM 830 N N . SER A 1 105 ? -8.157 -6.842 7.884 1.00 93.56 105 SER A N 1
ATOM 831 C CA . SER A 1 105 ? -7.941 -6.475 9.286 1.00 93.56 105 SER A CA 1
ATOM 832 C C . SER A 1 105 ? -8.523 -5.098 9.594 1.00 93.56 105 SER A C 1
ATOM 834 O O . SER A 1 105 ? -9.334 -4.957 10.507 1.00 93.56 105 SER A O 1
ATOM 836 N N . ILE A 1 106 ? -8.172 -4.078 8.804 1.00 93.00 106 ILE A N 1
ATOM 837 C CA . ILE A 1 106 ? -8.673 -2.712 9.006 1.00 93.00 106 ILE A CA 1
ATOM 838 C C . ILE A 1 106 ? -10.193 -2.666 8.865 1.00 93.00 106 ILE A C 1
ATOM 840 O O . ILE A 1 106 ? -10.852 -2.029 9.681 1.00 93.00 106 ILE A O 1
ATOM 844 N N . ASN A 1 107 ? -10.769 -3.369 7.888 1.00 92.88 107 ASN A N 1
ATOM 845 C CA . ASN A 1 107 ? -12.218 -3.422 7.711 1.00 92.88 107 ASN A CA 1
ATOM 846 C C . ASN A 1 107 ? -12.933 -4.054 8.919 1.00 92.88 107 ASN A C 1
ATOM 848 O O . ASN A 1 107 ? -13.966 -3.545 9.357 1.00 92.88 107 ASN A O 1
ATOM 852 N N . ALA A 1 108 ? -12.378 -5.128 9.490 1.00 90.88 108 ALA A N 1
ATOM 853 C CA . ALA A 1 108 ? -12.935 -5.771 10.679 1.00 90.88 108 ALA A CA 1
ATOM 854 C C . ALA A 1 108 ? -12.973 -4.810 11.881 1.00 90.88 108 ALA A C 1
ATOM 856 O O . ALA A 1 108 ? -14.015 -4.656 12.524 1.00 90.88 108 ALA A O 1
ATOM 857 N N . PHE A 1 109 ? -11.872 -4.099 12.141 1.00 89.00 109 PHE A N 1
ATOM 858 C CA . PHE A 1 109 ? -11.802 -3.129 13.239 1.00 89.00 109 PHE A CA 1
ATOM 859 C C . PHE A 1 109 ? -12.603 -1.850 12.966 1.00 89.00 109 PHE A C 1
ATOM 861 O O . PHE A 1 109 ? -13.185 -1.281 13.888 1.00 89.00 109 PHE A O 1
ATOM 868 N N . TYR A 1 110 ? -12.694 -1.413 11.711 1.00 87.00 110 TYR A N 1
ATOM 869 C CA . TYR A 1 110 ? -13.496 -0.254 11.325 1.00 87.00 110 TYR A CA 1
ATOM 870 C C . TYR A 1 110 ? -14.989 -0.484 11.584 1.00 87.00 110 TYR A C 1
ATOM 872 O O . TYR A 1 110 ? -15.644 0.370 12.179 1.00 87.00 110 TYR A O 1
ATOM 880 N N . LYS A 1 111 ? -15.524 -1.658 11.216 1.00 85.88 111 LYS A N 1
ATOM 881 C CA . LYS A 1 111 ? -16.920 -2.022 11.516 1.00 85.88 111 LYS A CA 1
ATOM 882 C C . LYS A 1 111 ? -17.198 -2.003 13.017 1.00 85.88 111 LYS A C 1
ATOM 884 O O . LYS A 1 111 ? -18.203 -1.442 13.443 1.00 85.88 111 LYS A O 1
ATOM 889 N N . LYS A 1 112 ? -16.278 -2.550 13.817 1.00 78.94 112 LYS A N 1
ATOM 890 C CA . LYS A 1 112 ? -16.374 -2.514 15.281 1.00 78.94 112 LYS A CA 1
ATOM 891 C C . LYS A 1 112 ? -16.376 -1.080 15.823 1.00 78.94 112 LYS A C 1
ATOM 893 O O . LYS A 1 112 ? -17.194 -0.756 16.669 1.00 78.94 112 LYS A O 1
ATOM 898 N N . SER A 1 113 ? -15.519 -0.217 15.280 1.00 78.94 113 SER A N 1
ATOM 899 C CA . SER A 1 113 ? -15.416 1.200 15.647 1.00 78.94 113 SER A CA 1
ATOM 900 C C . SER A 1 113 ? -16.646 2.049 15.280 1.00 78.94 113 SER A C 1
ATOM 902 O O . SER A 1 113 ? -16.768 3.167 15.787 1.00 78.94 113 SER A O 1
ATOM 904 N N . ILE A 1 114 ? -17.497 1.606 14.350 1.00 78.19 114 ILE A N 1
ATOM 905 C CA . ILE A 1 114 ? -18.774 2.273 14.042 1.00 78.19 114 ILE A CA 1
ATOM 906 C C . ILE A 1 114 ? -19.883 1.785 14.981 1.00 78.19 114 ILE A C 1
ATOM 908 O O . ILE A 1 114 ? -20.789 2.551 15.288 1.00 78.19 114 ILE A O 1
ATOM 912 N N . ALA A 1 115 ? -19.817 0.524 15.414 1.00 72.88 115 ALA A N 1
ATOM 913 C CA . ALA A 1 115 ? -20.806 -0.086 16.299 1.00 72.88 115 ALA A CA 1
ATOM 914 C C . ALA A 1 115 ? -20.646 0.305 17.784 1.00 72.88 115 ALA A C 1
ATOM 916 O O . ALA A 1 115 ? -21.577 0.084 18.554 1.00 72.88 115 ALA A O 1
ATOM 917 N N . SER A 1 116 ? -19.484 0.846 18.176 1.00 57.66 116 SER A N 1
ATOM 918 C CA . SER A 1 116 ? -19.203 1.426 19.502 1.00 57.66 116 SER A CA 1
ATOM 919 C C . SER A 1 116 ? -19.520 2.917 19.558 1.00 57.66 116 SER A C 1
ATOM 921 O O . SER A 1 116 ? -20.101 3.348 20.570 1.00 57.66 116 SER A O 1
#

Nearest PDB structures (foldseek):
  3rgu-assembly4_D  TM=3.771E-01  e=7.216E+00  Streptococcus parasanguinis

Sequence (116 aa):
MLFGKGFGVRILFINEIATREMVKFELFWLELLVNMGILGFISYVYIILKNLFVGLKSCRKLNLREATHVKSIIIGLLMLCIISSVNPFLNNPIGLGYLVIVMTSINAFYKKSIAS

Organism: NCBI:txid1377

pLDDT: mean 83.01, std 12.08, range [55.25, 94.94]

Mean predicted aligned error: 7.75 Å

Foldseek 3Di:
DQAAPAQQDWDWDDDPVDTDIDNDDQFQLVVQCNHGPPNRSVVVVCLLVVLLVLLCVLLVQDDPVLSVVSVVLNVVLVVCVVVCRRPVCCPDPNVVVSSVVSVVSSVVSSVVSVVD